Protein AF-A0A165VHU5-F1 (afdb_monomer)

Radius of gyration: 24.98 Å; Cα contacts (8 Å, |Δi|>4): 17; chains: 1; bounding box: 47×35×71 Å

pLDD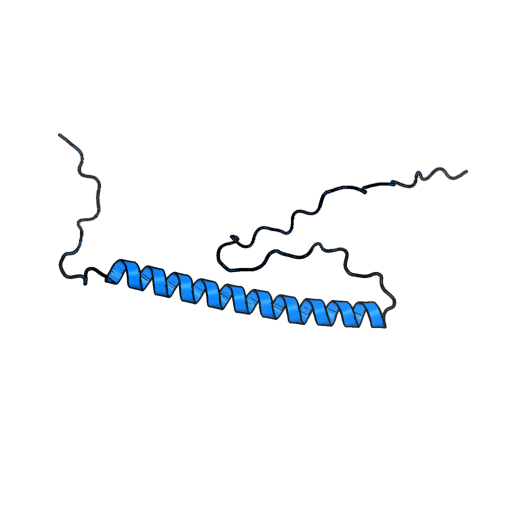T: mean 75.17, std 19.22, range [40.19, 96.62]

Solvent-accessible surface area (backbone atoms only — not comparable to full-atom values): 6174 Å² total; per-residue (Å²): 133,86,81,82,82,72,83,79,83,66,83,91,52,62,91,55,51,68,58,51,53,50,51,53,49,52,52,54,50,39,54,52,50,51,54,49,54,51,54,48,50,56,50,51,53,50,51,52,52,54,27,60,78,66,73,45,76,78,82,93,67,82,85,77,74,57,71,87,76,65,71,54,71,67,83,84,71,78,90,80,71,96,70,78,90,80,80,89,82,81,135

Foldseek 3Di:
DDPPPDDDDDPPDDPCPVVVVVVVVLVVLQVVLVVVVVVVVVVLVVVQVVCVVVVHDHDPDDDDDDDSPSPRPPPDDDPPDPDDDDDDDDD

Structure (mmCIF, N/CA/C/O backbone):
data_AF-A0A165VHU5-F1
#
_entry.id   AF-A0A165VHU5-F1
#
loop_
_atom_site.group_PDB
_atom_site.id
_atom_site.type_symbol
_atom_site.label_atom_id
_atom_site.label_alt_id
_atom_site.label_comp_id
_atom_site.label_asym_id
_atom_site.label_entity_id
_atom_site.label_seq_id
_atom_site.pdbx_PDB_ins_code
_atom_site.Cartn_x
_atom_site.Cartn_y
_atom_site.Cartn_z
_atom_site.occupancy
_atom_site.B_iso_or_equiv
_atom_site.auth_seq_id
_atom_site.auth_comp_id
_atom_site.auth_asym_id
_atom_site.auth_atom_id
_atom_site.pdbx_PDB_model_num
ATOM 1 N N .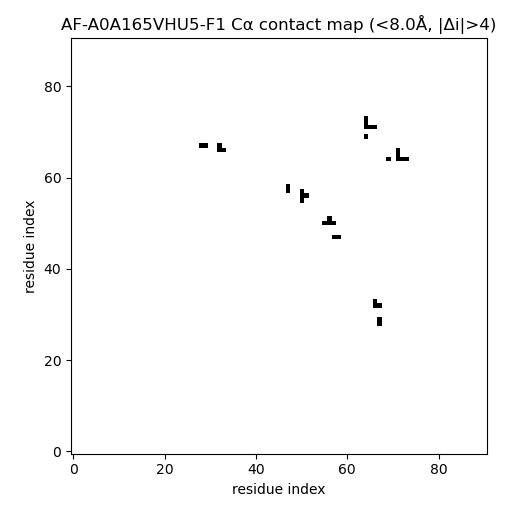 MET A 1 1 ? 19.311 30.829 -34.810 1.00 48.12 1 MET A N 1
ATOM 2 C CA . MET A 1 1 ? 19.961 29.506 -34.675 1.00 48.12 1 MET A CA 1
ATOM 3 C C . MET A 1 1 ? 19.261 28.723 -33.573 1.00 48.12 1 MET A C 1
ATOM 5 O O . MET A 1 1 ? 19.350 29.097 -32.412 1.00 48.12 1 MET A O 1
ATOM 9 N N . SER A 1 2 ? 18.458 27.724 -33.950 1.00 60.03 2 SER A N 1
ATOM 10 C CA . SER A 1 2 ? 17.549 27.023 -33.034 1.00 60.03 2 SER A CA 1
ATOM 11 C C . SER A 1 2 ? 18.324 26.156 -32.038 1.00 60.03 2 SER A C 1
ATOM 13 O O . SER A 1 2 ? 18.938 25.160 -32.418 1.00 60.03 2 SER A O 1
ATOM 15 N N . SER A 1 3 ? 18.275 26.539 -30.762 1.00 63.03 3 SER A N 1
ATOM 16 C CA . SER A 1 3 ? 18.836 25.808 -29.625 1.00 63.03 3 SER A CA 1
ATOM 17 C C . SER A 1 3 ? 18.228 24.401 -29.544 1.00 63.03 3 SER A C 1
ATOM 19 O O . SER A 1 3 ? 17.107 24.218 -29.072 1.00 63.03 3 SER A O 1
ATOM 21 N N . LYS A 1 4 ? 18.950 23.380 -30.022 1.00 58.44 4 LYS A N 1
ATOM 22 C CA . LYS A 1 4 ? 18.582 21.970 -29.822 1.00 58.44 4 LYS A CA 1
ATOM 23 C C . LYS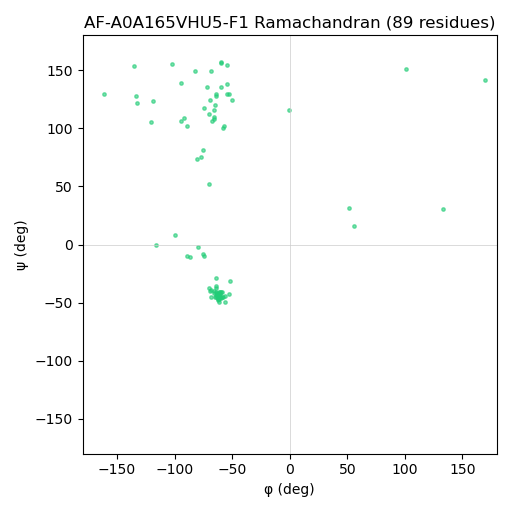 A 1 4 ? 18.912 21.574 -28.383 1.00 58.44 4 LYS A C 1
ATOM 25 O O . LYS A 1 4 ? 19.952 20.991 -28.098 1.00 58.44 4 LYS A O 1
ATOM 30 N N . ARG A 1 5 ? 18.013 21.918 -27.460 1.00 67.62 5 ARG A N 1
ATOM 31 C CA . ARG A 1 5 ? 17.992 21.358 -26.105 1.00 67.62 5 ARG A CA 1
ATOM 32 C C . ARG A 1 5 ? 17.457 19.925 -26.180 1.00 67.62 5 ARG A C 1
ATOM 34 O O . ARG A 1 5 ? 16.316 19.716 -26.577 1.00 67.62 5 ARG A O 1
ATOM 41 N N . GLY A 1 6 ? 18.273 18.939 -25.809 1.00 74.88 6 GLY A N 1
ATOM 42 C CA . GLY A 1 6 ? 17.846 17.544 -25.674 1.00 74.88 6 GLY A CA 1
ATOM 43 C C . GLY A 1 6 ? 19.012 16.569 -25.494 1.00 74.88 6 GLY A C 1
ATOM 44 O O . GLY A 1 6 ? 20.055 16.715 -26.125 1.00 74.88 6 GLY A O 1
ATOM 45 N N . ARG A 1 7 ? 18.833 15.548 -24.643 1.00 77.06 7 ARG A N 1
ATOM 46 C CA . ARG A 1 7 ? 19.752 14.398 -24.575 1.00 77.06 7 ARG A CA 1
ATOM 47 C C . ARG A 1 7 ? 19.598 13.585 -25.865 1.00 77.06 7 ARG A C 1
ATOM 49 O O . ARG A 1 7 ? 18.486 13.163 -26.179 1.00 77.06 7 ARG A O 1
ATOM 56 N N . LYS A 1 8 ? 20.695 13.352 -26.597 1.00 73.31 8 LYS A N 1
ATOM 57 C CA . LYS A 1 8 ? 20.712 12.474 -27.783 1.00 73.31 8 LYS A CA 1
ATOM 58 C C . LYS A 1 8 ? 20.161 11.095 -27.387 1.00 73.31 8 LYS A C 1
ATOM 60 O O . LYS A 1 8 ? 20.592 10.539 -26.372 1.00 73.31 8 LYS A O 1
ATOM 65 N N . ARG A 1 9 ? 19.189 10.563 -28.143 1.00 69.62 9 ARG A N 1
ATOM 66 C CA . ARG A 1 9 ? 18.761 9.165 -27.973 1.00 69.62 9 ARG A CA 1
ATOM 67 C C . ARG A 1 9 ? 19.975 8.272 -28.233 1.00 69.62 9 ARG A C 1
ATOM 69 O O . ARG A 1 9 ? 20.766 8.556 -29.124 1.00 69.62 9 ARG A O 1
ATOM 76 N N . ASN A 1 10 ? 20.167 7.276 -27.375 1.00 70.69 10 ASN A N 1
ATOM 77 C CA . ASN A 1 10 ? 21.252 6.317 -27.515 1.00 70.69 10 ASN A CA 1
ATOM 78 C C . ASN A 1 10 ? 20.722 5.124 -28.315 1.00 70.69 10 ASN A C 1
ATOM 80 O O . ASN A 1 10 ? 19.905 4.366 -27.790 1.00 70.69 10 ASN A O 1
ATOM 84 N N . ASP A 1 11 ? 21.180 4.997 -29.558 1.00 78.69 11 ASP A N 1
ATOM 85 C CA . ASP A 1 11 ? 20.718 3.984 -30.515 1.00 78.69 11 ASP A CA 1
ATOM 86 C C . ASP A 1 11 ? 21.252 2.575 -30.201 1.00 78.69 11 ASP A C 1
ATOM 88 O O . ASP A 1 11 ? 20.739 1.589 -30.716 1.00 78.69 11 ASP A O 1
ATOM 92 N N . ASN A 1 12 ? 22.206 2.454 -29.269 1.00 80.19 12 ASN A N 1
ATOM 93 C CA . ASN A 1 12 ? 22.714 1.162 -28.791 1.00 80.19 12 ASN A CA 1
ATOM 94 C C . ASN A 1 12 ? 21.786 0.505 -27.754 1.00 80.19 12 ASN A C 1
ATOM 96 O O . ASN A 1 12 ? 22.089 -0.566 -27.228 1.00 80.19 12 ASN A O 1
ATOM 100 N N . LEU A 1 13 ? 20.691 1.171 -27.373 1.00 76.12 13 LEU A N 1
ATOM 101 C CA . LEU A 1 13 ? 19.752 0.652 -26.387 1.00 76.12 13 LEU A CA 1
ATOM 102 C C . LEU A 1 13 ? 18.593 -0.073 -27.074 1.00 76.12 13 LEU A C 1
ATOM 104 O O . LEU A 1 13 ? 18.036 0.456 -28.034 1.00 76.12 13 LEU A O 1
ATOM 108 N N . PRO A 1 14 ? 18.142 -1.217 -26.530 1.00 82.56 14 PRO A N 1
ATOM 109 C CA . PRO A 1 14 ? 16.945 -1.879 -27.022 1.00 82.56 14 PRO A CA 1
ATOM 110 C C . PRO A 1 14 ? 15.749 -0.910 -27.027 1.00 82.56 14 PRO A C 1
ATOM 112 O O . PRO A 1 14 ? 15.552 -0.209 -26.024 1.00 82.56 14 PRO A O 1
ATOM 115 N N . PRO A 1 15 ? 14.902 -0.904 -28.076 1.00 78.56 15 PRO A N 1
ATOM 116 C CA . PRO A 1 15 ? 13.739 -0.014 -28.178 1.00 78.56 15 PRO A CA 1
ATOM 117 C C . PRO A 1 15 ? 12.821 -0.045 -26.944 1.00 78.56 15 PRO A C 1
ATOM 119 O O . PRO A 1 15 ? 12.232 0.967 -26.562 1.00 78.56 15 PRO A O 1
ATOM 122 N N . ASN A 1 16 ? 12.747 -1.199 -26.273 1.00 88.38 16 ASN A N 1
ATOM 123 C CA . ASN A 1 16 ? 11.899 -1.422 -25.103 1.00 88.38 16 ASN A CA 1
ATOM 124 C C . ASN A 1 16 ? 12.556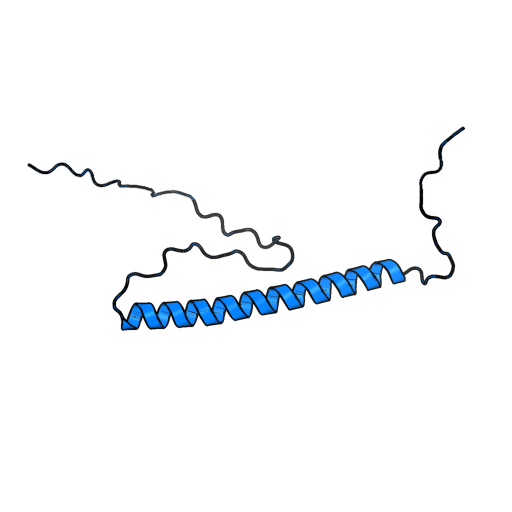 -1.086 -23.759 1.00 88.38 16 ASN A C 1
ATOM 126 O O . ASN A 1 16 ? 11.840 -0.966 -22.765 1.00 88.38 16 ASN A O 1
ATOM 130 N N . ARG A 1 17 ? 13.871 -0.819 -23.711 1.00 88.62 17 ARG A N 1
ATOM 131 C CA . ARG A 1 17 ? 14.610 -0.612 -22.451 1.00 88.62 17 ARG A CA 1
ATOM 132 C C . ARG A 1 17 ? 13.955 0.439 -21.556 1.00 88.62 17 ARG A C 1
ATOM 134 O O . ARG A 1 17 ? 13.831 0.246 -20.351 1.00 88.62 17 ARG A O 1
ATOM 141 N N . ALA A 1 18 ? 13.503 1.550 -22.139 1.00 87.81 18 ALA A N 1
ATOM 142 C CA . ALA A 1 18 ? 12.831 2.610 -21.389 1.00 87.81 18 ALA A CA 1
ATOM 143 C C . ALA A 1 18 ? 11.498 2.144 -20.774 1.00 87.81 18 ALA A C 1
ATOM 145 O O . ALA A 1 18 ? 11.195 2.478 -19.627 1.00 87.81 18 ALA A O 1
ATOM 146 N N . ARG A 1 19 ? 10.706 1.356 -21.512 1.00 90.44 19 ARG A N 1
ATOM 147 C CA . ARG A 1 19 ? 9.429 0.810 -21.027 1.00 90.44 19 ARG A CA 1
ATOM 148 C C . ARG A 1 19 ? 9.655 -0.229 -19.936 1.00 90.44 19 ARG A C 1
ATOM 150 O O . ARG A 1 19 ? 8.928 -0.209 -18.944 1.00 90.44 19 ARG A O 1
ATOM 157 N N . ASP A 1 20 ? 10.665 -1.077 -20.087 1.00 91.94 20 ASP A N 1
ATOM 158 C CA . ASP A 1 20 ? 10.992 -2.128 -19.120 1.00 91.94 20 ASP A CA 1
ATOM 159 C C . ASP A 1 20 ? 11.463 -1.532 -17.795 1.00 91.94 20 ASP A C 1
ATOM 161 O O . ASP A 1 20 ? 10.981 -1.925 -16.733 1.00 91.94 20 ASP A O 1
ATOM 165 N N . VAL A 1 21 ? 12.293 -0.484 -17.845 1.00 92.88 21 VAL A N 1
ATOM 166 C CA . VAL A 1 21 ? 12.685 0.287 -16.655 1.00 92.88 21 VAL A CA 1
ATOM 167 C C . VAL A 1 21 ? 11.461 0.878 -15.952 1.00 92.88 21 VAL A C 1
ATOM 169 O O . VAL A 1 21 ? 11.336 0.761 -14.732 1.00 92.88 21 VAL A O 1
ATOM 172 N N . GLN A 1 22 ? 10.522 1.470 -16.697 1.00 93.31 22 GLN A N 1
ATOM 173 C CA . GLN A 1 22 ? 9.290 2.007 -16.111 1.00 93.31 22 GLN A CA 1
ATOM 174 C C . GLN A 1 22 ? 8.384 0.915 -15.533 1.00 93.31 22 GLN A C 1
ATOM 176 O O . GLN A 1 22 ? 7.785 1.116 -14.478 1.00 93.31 22 GLN A O 1
ATOM 181 N N . ARG A 1 23 ? 8.257 -0.231 -16.211 1.00 93.12 23 ARG A N 1
ATOM 182 C CA . ARG A 1 23 ? 7.476 -1.375 -15.725 1.00 93.12 23 ARG A CA 1
ATOM 183 C C . ARG A 1 23 ? 8.072 -1.902 -14.423 1.00 93.12 23 ARG A C 1
ATOM 185 O O . ARG A 1 23 ? 7.338 -2.039 -13.451 1.00 93.12 23 ARG A O 1
ATOM 192 N N . ALA A 1 24 ? 9.386 -2.105 -14.381 1.00 94.19 24 ALA A N 1
ATOM 193 C CA . ALA A 1 24 ? 10.096 -2.539 -13.184 1.00 94.19 24 ALA A CA 1
ATOM 194 C C . ALA A 1 24 ? 9.956 -1.525 -12.037 1.00 94.19 24 ALA A C 1
ATOM 196 O O . ALA A 1 24 ? 9.721 -1.912 -10.895 1.00 94.19 24 ALA A O 1
ATOM 197 N N . PHE A 1 25 ? 10.037 -0.223 -12.328 1.00 95.12 25 PHE A N 1
ATOM 198 C CA . PHE A 1 25 ? 9.806 0.822 -11.328 1.00 95.12 25 PHE A CA 1
ATOM 199 C C . PHE A 1 25 ? 8.375 0.790 -10.776 1.00 95.12 25 PHE A C 1
ATOM 201 O O . PHE A 1 25 ? 8.189 0.812 -9.561 1.00 95.12 25 PHE A O 1
ATOM 208 N N . ARG A 1 26 ? 7.366 0.689 -11.652 1.00 94.19 26 ARG A N 1
ATOM 209 C CA . ARG A 1 26 ? 5.959 0.568 -11.242 1.00 94.19 26 ARG A CA 1
ATOM 210 C C . ARG A 1 26 ? 5.719 -0.685 -10.402 1.00 94.19 26 ARG A C 1
ATOM 212 O O . ARG A 1 26 ? 5.057 -0.580 -9.378 1.00 94.19 26 ARG A O 1
ATOM 219 N N . ALA A 1 27 ? 6.293 -1.824 -10.786 1.00 92.38 27 ALA A N 1
ATOM 220 C CA . ALA A 1 27 ? 6.191 -3.070 -10.030 1.00 92.38 27 ALA A CA 1
ATOM 221 C C . ALA A 1 27 ? 6.798 -2.936 -8.624 1.00 92.38 27 ALA A C 1
ATOM 223 O O . ALA A 1 27 ? 6.146 -3.277 -7.643 1.00 92.38 27 ALA A O 1
ATOM 224 N N . ARG A 1 28 ? 8.000 -2.351 -8.504 1.00 95.62 28 ARG A N 1
ATOM 225 C CA . ARG A 1 28 ? 8.624 -2.088 -7.195 1.00 95.62 28 ARG A CA 1
ATOM 226 C C . ARG A 1 28 ? 7.796 -1.137 -6.333 1.00 95.62 28 ARG A C 1
ATOM 228 O O . ARG A 1 28 ? 7.632 -1.382 -5.144 1.00 95.62 28 ARG A O 1
ATOM 235 N N . ARG A 1 29 ? 7.254 -0.068 -6.926 1.00 93.94 29 ARG A N 1
ATOM 236 C CA . ARG A 1 29 ? 6.382 0.875 -6.212 1.00 93.94 29 ARG A CA 1
ATOM 237 C C . ARG A 1 29 ? 5.101 0.195 -5.728 1.00 93.94 29 ARG A C 1
ATOM 239 O O . ARG A 1 29 ? 4.710 0.419 -4.592 1.00 93.94 29 ARG A O 1
ATOM 246 N N . ALA A 1 30 ? 4.476 -0.631 -6.565 1.00 91.12 30 ALA A N 1
ATOM 247 C CA . ALA A 1 30 ? 3.285 -1.384 -6.187 1.00 91.12 30 ALA A CA 1
ATOM 248 C C . ALA A 1 30 ? 3.572 -2.341 -5.022 1.00 91.12 30 ALA A C 1
ATOM 250 O O . ALA A 1 3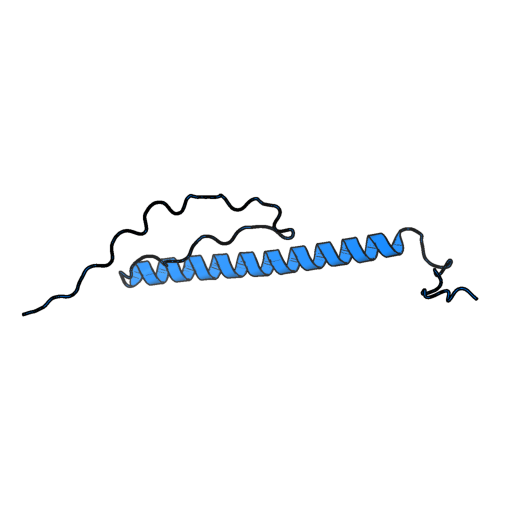0 ? 2.845 -2.309 -4.038 1.00 91.12 30 ALA A O 1
ATOM 251 N N . ALA A 1 31 ? 4.670 -3.101 -5.082 1.00 91.69 31 ALA A N 1
ATOM 252 C CA . ALA A 1 31 ? 5.075 -3.994 -3.997 1.00 91.69 31 ALA A CA 1
ATOM 253 C C . ALA A 1 31 ? 5.347 -3.239 -2.683 1.00 91.69 31 ALA A C 1
ATOM 255 O O . ALA A 1 31 ? 4.941 -3.683 -1.613 1.00 91.69 31 ALA A O 1
ATOM 256 N N . HIS A 1 32 ? 5.997 -2.072 -2.752 1.00 94.25 32 HIS A N 1
ATOM 257 C CA . HIS A 1 32 ? 6.232 -1.243 -1.570 1.00 94.25 32 HIS A CA 1
ATOM 258 C C . HIS A 1 32 ? 4.926 -0.724 -0.954 1.00 94.25 32 HIS A C 1
ATOM 260 O O . HIS A 1 32 ? 4.754 -0.806 0.258 1.00 94.25 32 HIS A O 1
ATOM 266 N N . LEU A 1 33 ? 3.997 -0.232 -1.780 1.00 91.94 33 LEU A N 1
ATOM 267 C CA . LEU A 1 33 ? 2.690 0.230 -1.308 1.00 91.94 33 LEU A CA 1
ATOM 268 C C . LEU A 1 33 ? 1.883 -0.912 -0.684 1.00 91.94 33 LEU A C 1
ATOM 270 O O . LEU A 1 33 ? 1.363 -0.733 0.407 1.00 91.94 33 LEU A O 1
ATOM 274 N N . GLN A 1 34 ? 1.873 -2.096 -1.299 1.00 90.38 34 GLN A N 1
ATOM 275 C CA . GLN A 1 34 ? 1.231 -3.284 -0.727 1.00 90.38 34 GLN A CA 1
ATOM 276 C C . GLN A 1 34 ? 1.824 -3.669 0.633 1.00 90.38 34 GLN A C 1
ATOM 278 O O . GLN A 1 34 ? 1.089 -4.007 1.555 1.00 90.38 34 GLN A O 1
ATOM 283 N N . ALA A 1 35 ? 3.149 -3.595 0.786 1.00 92.56 35 ALA A N 1
ATOM 284 C CA . ALA A 1 35 ? 3.795 -3.857 2.070 1.00 92.56 35 ALA A CA 1
ATOM 285 C C . ALA A 1 35 ? 3.387 -2.832 3.143 1.00 92.56 35 ALA A C 1
ATOM 287 O O . ALA A 1 35 ? 3.197 -3.200 4.302 1.00 92.56 35 ALA A O 1
ATOM 288 N N . MET A 1 36 ? 3.228 -1.557 2.768 1.00 92.25 36 MET A N 1
ATOM 289 C CA . MET A 1 36 ? 2.721 -0.529 3.681 1.00 92.25 36 MET A CA 1
ATOM 290 C C . MET A 1 36 ? 1.249 -0.750 4.041 1.00 92.25 36 MET A C 1
ATOM 292 O O . MET A 1 36 ? 0.914 -0.677 5.218 1.00 92.25 36 MET A O 1
ATOM 296 N N . GLU A 1 37 ? 0.394 -1.045 3.059 1.00 90.19 37 GLU A N 1
ATOM 297 C CA . GLU A 1 37 ? -1.030 -1.344 3.264 1.00 90.19 37 GLU A CA 1
ATOM 298 C C . GLU A 1 37 ? -1.211 -2.536 4.216 1.00 90.19 37 GLU A C 1
ATOM 300 O O . GLU A 1 37 ? -1.964 -2.432 5.178 1.00 90.19 37 GLU A O 1
ATOM 305 N N . LYS A 1 38 ? -0.445 -3.618 4.026 1.00 92.38 38 LYS A N 1
ATOM 306 C CA . LYS A 1 38 ? -0.465 -4.785 4.919 1.00 92.38 38 LYS A CA 1
ATOM 307 C C . LYS A 1 38 ? -0.070 -4.430 6.355 1.00 92.38 38 LYS A C 1
ATOM 309 O O . LYS A 1 38 ? -0.725 -4.845 7.302 1.00 92.38 38 LYS A O 1
ATOM 314 N N . ARG A 1 39 ? 0.999 -3.647 6.530 1.00 95.00 39 ARG A N 1
ATOM 315 C CA . ARG A 1 39 ? 1.438 -3.229 7.869 1.00 95.00 39 ARG A CA 1
ATOM 316 C C . ARG A 1 39 ? 0.396 -2.343 8.556 1.00 95.00 39 ARG A C 1
ATOM 318 O O . ARG A 1 39 ? 0.255 -2.408 9.772 1.00 95.00 39 ARG A O 1
ATOM 325 N N . LEU A 1 40 ? -0.299 -1.493 7.800 1.00 91.06 40 LEU A N 1
ATOM 326 C CA . LEU A 1 40 ? -1.395 -0.690 8.337 1.00 91.06 40 LEU A CA 1
ATOM 327 C C . LEU A 1 40 ? -2.552 -1.576 8.796 1.00 91.06 40 LEU A C 1
ATOM 329 O O . LEU A 1 40 ? -3.022 -1.380 9.907 1.00 91.06 40 LEU A O 1
ATOM 333 N N . GLU A 1 41 ? -2.948 -2.567 7.996 1.00 89.94 41 GLU A N 1
ATOM 334 C CA . GLU A 1 41 ? -3.994 -3.535 8.352 1.00 89.94 41 GLU A CA 1
ATOM 335 C C . GLU A 1 41 ? -3.667 -4.267 9.665 1.00 89.94 41 GLU A C 1
ATOM 337 O O . GLU A 1 41 ? -4.475 -4.252 10.590 1.00 89.94 41 GLU A O 1
ATOM 342 N N . GLU A 1 42 ? -2.448 -4.799 9.804 1.00 94.69 42 GLU A N 1
ATOM 343 C CA . GLU A 1 42 ? -1.988 -5.459 11.037 1.00 94.69 42 GLU A CA 1
ATOM 344 C C . GLU A 1 42 ? -2.092 -4.533 12.266 1.00 94.69 42 GLU A C 1
ATOM 346 O O . GLU A 1 42 ? -2.592 -4.928 13.322 1.00 94.69 42 GLU A O 1
ATOM 351 N N . VAL A 1 43 ? -1.665 -3.274 12.121 1.00 94.12 43 VAL A N 1
ATOM 352 C CA . VAL A 1 43 ? -1.711 -2.273 13.199 1.00 94.12 43 VAL A CA 1
ATOM 353 C C . VAL A 1 43 ? -3.145 -1.835 13.513 1.00 94.12 43 VAL A C 1
ATOM 355 O O . VAL A 1 43 ? -3.472 -1.588 14.674 1.00 94.12 43 VAL A O 1
ATOM 358 N N . GLU A 1 44 ? -4.013 -1.711 12.512 1.00 91.06 44 GLU A N 1
ATOM 359 C CA . GLU A 1 44 ? -5.421 -1.343 12.692 1.00 91.06 44 GLU A CA 1
ATOM 360 C C . GLU A 1 44 ? -6.207 -2.454 13.397 1.00 91.06 44 GLU A C 1
ATOM 362 O O . GLU A 1 44 ? -7.015 -2.167 14.290 1.00 91.06 44 GLU A O 1
ATOM 367 N N . GLU A 1 45 ? -5.931 -3.717 13.066 1.00 92.38 45 GLU A N 1
ATOM 368 C CA . GLU A 1 45 ? -6.475 -4.871 13.780 1.00 92.38 45 GLU A CA 1
ATOM 369 C C . GLU A 1 45 ? -6.036 -4.888 15.245 1.00 92.38 45 GLU A C 1
ATOM 371 O O . GLU A 1 45 ? -6.874 -5.019 16.142 1.00 92.38 45 GLU A O 1
ATOM 376 N N . GLU A 1 46 ? -4.737 -4.722 15.508 1.00 94.94 46 GLU A N 1
ATOM 377 C CA . GLU A 1 46 ? -4.207 -4.669 16.870 1.00 94.94 46 GLU A CA 1
ATOM 378 C C . GLU A 1 46 ? -4.831 -3.512 17.661 1.00 94.94 46 GLU A C 1
ATOM 380 O O . GLU A 1 46 ? -5.317 -3.707 18.777 1.00 94.94 46 GLU A O 1
ATOM 385 N N . ASN A 1 47 ? -4.909 -2.318 17.066 1.00 92.62 47 ASN A N 1
ATOM 386 C CA . ASN A 1 47 ? -5.521 -1.158 17.708 1.00 92.62 47 ASN A CA 1
ATOM 387 C C . ASN A 1 47 ? -6.988 -1.413 18.072 1.00 92.62 47 ASN A C 1
ATOM 389 O O . ASN A 1 47 ? -7.431 -1.045 19.160 1.00 92.62 47 ASN A O 1
ATOM 393 N N . SER A 1 48 ? -7.729 -2.068 17.179 1.00 91.50 48 SER A N 1
ATOM 394 C CA . SER A 1 48 ? -9.134 -2.417 17.395 1.00 91.50 48 SER A CA 1
ATOM 395 C C . SER A 1 48 ? -9.293 -3.401 18.555 1.00 91.50 48 SER A C 1
ATOM 397 O O . SER A 1 48 ? -10.143 -3.193 19.422 1.00 91.50 48 SER A O 1
ATOM 399 N N . ARG A 1 49 ? -8.431 -4.425 18.628 1.00 94.19 49 ARG A N 1
ATOM 400 C CA . ARG A 1 49 ? -8.408 -5.394 19.737 1.00 94.19 49 ARG A CA 1
ATOM 401 C C . ARG A 1 49 ? -8.077 -4.717 21.068 1.00 94.19 49 ARG A C 1
ATOM 403 O O . ARG A 1 49 ? -8.778 -4.941 22.051 1.00 94.19 49 ARG A O 1
ATOM 410 N N . LEU A 1 50 ? -7.063 -3.851 21.094 1.00 95.44 50 LEU A N 1
ATOM 411 C CA . LEU A 1 50 ? -6.665 -3.114 22.298 1.00 95.44 50 LEU A CA 1
ATOM 412 C C . LEU A 1 50 ? -7.766 -2.165 22.784 1.00 95.44 50 LEU A C 1
ATOM 414 O O . LEU A 1 50 ? -8.039 -2.097 23.979 1.00 95.44 50 LEU A O 1
ATOM 418 N N . ARG A 1 51 ? -8.441 -1.458 21.870 1.00 94.88 51 ARG A N 1
ATOM 419 C CA . ARG A 1 51 ? -9.575 -0.591 22.223 1.00 94.88 51 ARG A CA 1
ATOM 420 C C . ARG A 1 51 ? -10.736 -1.380 22.812 1.00 94.88 51 ARG A C 1
ATOM 422 O O . ARG A 1 51 ? -11.288 -0.944 23.816 1.00 94.88 51 ARG A O 1
ATOM 429 N N . ALA A 1 52 ? -11.067 -2.534 22.230 1.00 93.12 52 ALA A N 1
ATOM 430 C CA . ALA A 1 52 ? -12.110 -3.409 22.756 1.00 93.12 52 ALA A CA 1
ATOM 431 C C . ALA A 1 52 ? -11.768 -3.916 24.166 1.00 93.12 52 ALA A C 1
ATOM 433 O O . ALA A 1 52 ? -12.615 -3.859 25.051 1.00 93.12 52 ALA A O 1
ATOM 434 N N . ALA A 1 53 ? -10.518 -4.337 24.393 1.00 94.88 53 ALA A N 1
ATOM 435 C CA . ALA A 1 53 ? -10.050 -4.808 25.698 1.00 94.88 53 ALA A CA 1
ATOM 436 C C . ALA A 1 53 ? -10.067 -3.719 26.787 1.00 94.88 53 ALA A C 1
ATOM 438 O O . ALA A 1 53 ? -10.214 -4.030 27.964 1.00 94.88 53 ALA A O 1
ATOM 439 N N . LEU A 1 54 ? -9.912 -2.451 26.397 1.00 96.62 54 LEU A N 1
ATOM 440 C CA . LEU A 1 54 ? -9.909 -1.298 27.301 1.00 96.62 54 LEU A CA 1
ATOM 441 C C . LEU A 1 54 ? -11.255 -0.554 27.345 1.00 96.62 54 LEU A C 1
ATOM 443 O O . LEU A 1 54 ? -11.320 0.538 27.908 1.00 96.62 54 LEU A O 1
ATOM 447 N N . ASN A 1 55 ? -12.311 -1.096 26.727 1.00 93.88 55 ASN A N 1
ATOM 448 C CA . ASN A 1 55 ? -13.623 -0.450 26.593 1.00 93.88 55 ASN A CA 1
ATOM 449 C C . ASN A 1 55 ? -13.548 0.987 26.028 1.00 93.88 55 ASN A C 1
ATOM 451 O O . ASN A 1 55 ? -14.367 1.848 26.353 1.00 93.88 55 ASN A O 1
ATOM 455 N N . LEU A 1 56 ? -12.561 1.257 25.172 1.00 91.69 56 LEU A N 1
ATOM 456 C CA . LEU A 1 56 ? -12.394 2.547 24.513 1.00 91.69 56 LEU A CA 1
ATOM 457 C C . LEU A 1 56 ? -13.306 2.639 23.282 1.00 91.69 56 LEU A C 1
ATOM 459 O O . LEU A 1 56 ? -13.549 1.630 22.614 1.00 91.69 56 LEU A O 1
ATOM 463 N N . PRO A 1 57 ? -13.773 3.848 22.918 1.00 89.88 57 PRO A N 1
ATOM 464 C CA . PRO A 1 57 ? -14.561 4.031 21.706 1.00 89.88 57 PRO A CA 1
ATOM 465 C C . PRO A 1 57 ? -13.773 3.596 20.454 1.00 89.88 57 PRO A C 1
ATOM 467 O O . PRO A 1 57 ? -12.534 3.629 20.467 1.00 89.88 57 PRO A O 1
ATOM 470 N N . PRO A 1 58 ? -14.450 3.234 19.348 1.00 85.06 58 PRO A N 1
ATOM 471 C CA . PRO A 1 58 ? -13.797 2.906 18.081 1.00 85.06 58 PRO A CA 1
ATOM 472 C C . PRO A 1 58 ? -12.859 4.016 17.587 1.00 85.06 58 PRO A C 1
ATOM 474 O O . PRO A 1 58 ? -13.017 5.194 17.920 1.00 85.06 58 PRO A O 1
ATOM 477 N N . ALA A 1 59 ? -11.861 3.654 16.780 1.00 82.62 59 ALA A N 1
ATOM 478 C CA . ALA A 1 59 ? -10.963 4.639 16.188 1.00 82.62 59 ALA A CA 1
ATOM 479 C C . ALA A 1 59 ? -11.738 5.554 15.220 1.00 82.62 59 ALA A C 1
ATOM 481 O O . ALA A 1 59 ? -12.300 5.091 14.233 1.00 82.62 59 ALA A O 1
ATOM 482 N N . ASN A 1 60 ? -11.747 6.863 15.489 1.00 78.62 60 ASN A N 1
ATOM 483 C CA . ASN A 1 60 ? -12.384 7.858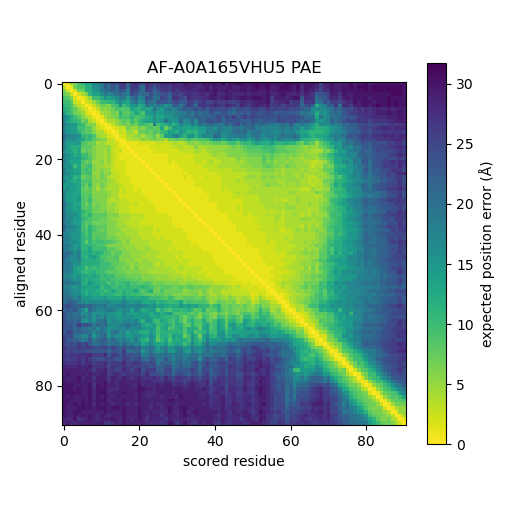 14.624 1.00 78.62 60 ASN A CA 1
ATOM 484 C C . ASN A 1 60 ? -11.461 8.198 13.444 1.00 78.62 60 ASN A C 1
ATOM 486 O O . ASN A 1 60 ? -10.778 9.224 13.447 1.00 78.62 60 ASN A O 1
ATOM 490 N N . ARG A 1 61 ? -11.346 7.275 12.486 1.00 77.25 61 ARG A N 1
ATOM 491 C CA . ARG A 1 61 ? -10.533 7.460 11.281 1.00 77.25 61 ARG A CA 1
ATOM 492 C C . ARG A 1 61 ? -11.326 7.027 10.050 1.00 77.25 61 ARG A C 1
ATOM 494 O O . ARG A 1 61 ? -11.847 5.913 10.042 1.00 77.25 61 ARG A O 1
ATOM 501 N N . PRO A 1 62 ? -11.434 7.878 9.016 1.00 74.50 62 PRO A N 1
ATOM 502 C CA . PRO A 1 62 ? -12.057 7.480 7.764 1.00 74.50 62 PRO A CA 1
ATOM 503 C C . PRO A 1 62 ? -11.187 6.435 7.043 1.00 74.50 62 PRO A C 1
ATOM 505 O O . PRO A 1 62 ? -9.959 6.477 7.164 1.00 74.50 62 PRO A O 1
ATOM 508 N N . PRO A 1 63 ? -11.795 5.518 6.271 1.00 68.38 63 PRO A N 1
ATOM 509 C CA . PRO A 1 63 ? -11.053 4.507 5.529 1.00 68.38 63 PRO A CA 1
ATOM 510 C C . PRO A 1 63 ? -10.164 5.160 4.464 1.00 68.38 63 PRO A C 1
ATOM 512 O O . PRO A 1 63 ? -10.628 5.970 3.657 1.00 68.38 63 PRO A O 1
ATOM 515 N N . LEU A 1 64 ?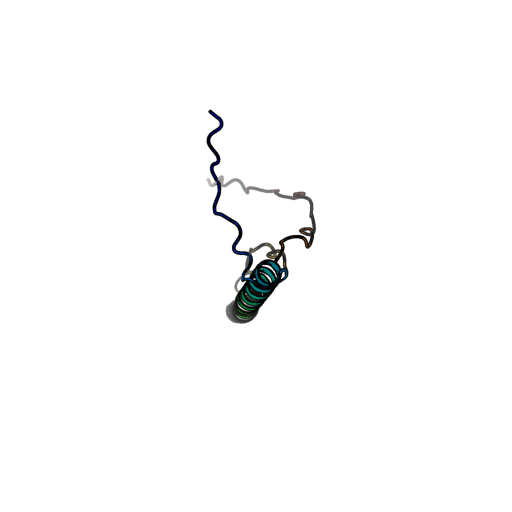 -8.883 4.785 4.442 1.00 66.88 64 LEU A N 1
ATOM 516 C CA . LEU A 1 64 ? -7.953 5.190 3.390 1.00 66.88 64 LEU A CA 1
ATOM 517 C C . LEU A 1 64 ? -8.306 4.451 2.088 1.00 66.88 64 LEU A C 1
ATOM 519 O O . LEU A 1 64 ? -8.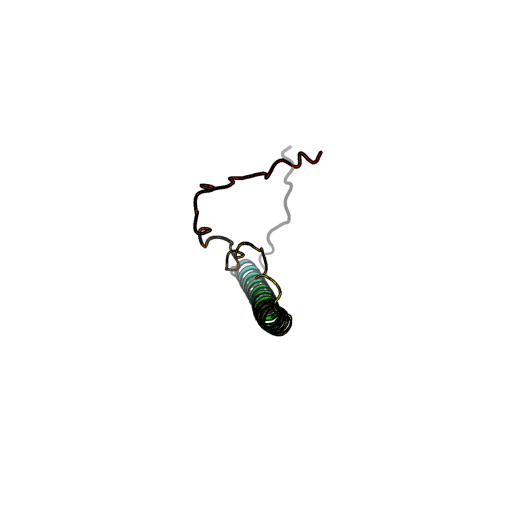611 3.257 2.089 1.00 66.88 64 LEU A O 1
ATOM 523 N N . GLY A 1 65 ? -8.310 5.175 0.965 1.00 67.06 65 GLY A N 1
ATOM 524 C CA . GLY A 1 65 ? -8.497 4.574 -0.358 1.00 67.06 65 GLY A CA 1
ATOM 525 C C . GLY A 1 65 ? -7.405 3.543 -0.667 1.00 67.06 65 GLY A C 1
ATOM 526 O O . GLY A 1 65 ? -6.321 3.595 -0.091 1.00 67.06 65 GLY A O 1
ATOM 527 N N . LYS A 1 66 ? -7.688 2.610 -1.581 1.00 67.56 66 LYS A N 1
ATOM 528 C CA . LYS A 1 66 ? -6.762 1.525 -1.936 1.00 67.56 66 LYS A CA 1
ATOM 529 C C . LYS A 1 66 ? -6.051 1.789 -3.264 1.00 67.56 66 LYS A C 1
ATOM 531 O O . LYS A 1 66 ? -6.564 2.497 -4.132 1.00 67.56 66 LYS A O 1
ATOM 536 N N . GLY A 1 67 ? -4.880 1.174 -3.418 1.00 66.31 67 GLY A N 1
ATOM 537 C CA . GLY A 1 67 ? -4.306 0.878 -4.723 1.00 66.31 67 GLY A CA 1
ATOM 538 C C . GLY A 1 67 ? -3.193 1.826 -5.204 1.00 66.31 67 GLY A C 1
ATOM 539 O O . GLY A 1 67 ? -3.172 3.026 -4.921 1.00 66.31 67 GLY A O 1
ATOM 540 N N . PRO A 1 68 ? -2.262 1.322 -6.037 1.00 62.34 68 PRO A N 1
ATOM 541 C CA . PRO A 1 68 ? -1.007 2.003 -6.370 1.00 62.34 68 PRO A CA 1
ATOM 542 C C . PRO A 1 68 ? -1.135 3.183 -7.344 1.00 62.34 68 PRO A C 1
ATOM 544 O O . PRO A 1 68 ? -0.152 3.886 -7.592 1.00 62.34 68 PRO A O 1
ATOM 547 N N . THR A 1 69 ? -2.315 3.392 -7.935 1.00 60.53 69 THR A N 1
ATOM 548 C CA . THR A 1 69 ? -2.571 4.483 -8.893 1.00 60.53 69 THR A CA 1
ATOM 549 C C . THR A 1 69 ? -3.606 5.492 -8.406 1.00 60.53 69 THR A C 1
ATOM 551 O O . THR A 1 69 ? -3.895 6.432 -9.143 1.00 60.53 69 THR A O 1
ATOM 554 N N . GLY A 1 70 ? -4.174 5.308 -7.206 1.00 56.78 70 GLY A N 1
ATOM 555 C CA . GLY A 1 70 ? -5.254 6.160 -6.694 1.00 56.78 70 GLY A CA 1
ATOM 556 C C . GLY A 1 70 ? -6.476 6.239 -7.620 1.00 56.78 70 GLY A C 1
ATOM 557 O O . GLY A 1 70 ? -7.268 7.170 -7.510 1.00 56.78 70 GLY A O 1
ATOM 558 N N . LYS A 1 71 ? -6.600 5.312 -8.585 1.00 51.28 71 LYS A N 1
ATOM 559 C CA . LYS A 1 71 ? -7.712 5.265 -9.544 1.00 51.28 71 LYS A CA 1
ATOM 560 C C . LYS A 1 71 ? -8.917 4.499 -9.025 1.00 51.28 71 LYS A C 1
ATOM 562 O O . LYS A 1 71 ? -9.977 4.587 -9.645 1.00 51.28 71 LYS A O 1
ATOM 567 N N . ASP A 1 72 ? -8.775 3.798 -7.907 1.00 52.34 72 ASP A N 1
ATOM 568 C CA . ASP A 1 72 ? -9.937 3.332 -7.175 1.00 52.34 72 ASP A CA 1
ATOM 569 C C . ASP A 1 72 ? -10.637 4.582 -6.657 1.00 52.34 72 ASP A C 1
ATOM 571 O O . ASP A 1 72 ? -10.109 5.318 -5.821 1.00 52.34 72 ASP A O 1
ATOM 575 N N . LYS A 1 73 ? -11.788 4.886 -7.267 1.00 46.25 73 LYS A N 1
ATOM 576 C CA . LYS A 1 73 ? -12.611 6.030 -6.890 1.00 46.25 73 LYS A CA 1
ATOM 577 C C . LYS A 1 73 ? -12.799 5.947 -5.372 1.00 46.25 73 LYS A C 1
ATOM 579 O O . LYS A 1 73 ? -13.280 4.906 -4.910 1.00 46.25 73 LYS A O 1
ATOM 584 N N . PRO A 1 74 ? -12.452 6.986 -4.593 1.00 52.50 74 PRO A N 1
ATOM 585 C CA . PRO A 1 74 ? -12.888 7.022 -3.209 1.00 52.50 74 PRO A CA 1
ATOM 586 C C . PRO A 1 74 ? -14.405 6.828 -3.232 1.00 52.50 74 PRO A C 1
ATOM 588 O O . PRO A 1 74 ? -15.091 7.470 -4.035 1.00 52.50 74 PRO A O 1
ATOM 591 N N . LYS A 1 75 ? -14.930 5.895 -2.426 1.00 48.66 75 LYS A N 1
ATOM 592 C CA . LYS A 1 75 ? -16.375 5.813 -2.196 1.00 48.66 75 LYS A CA 1
ATOM 593 C C . LYS A 1 75 ? -16.781 7.182 -1.663 1.00 48.66 75 LYS A C 1
ATOM 595 O O . LYS A 1 75 ? -16.484 7.514 -0.520 1.00 48.66 75 LYS A O 1
ATOM 600 N N . VAL A 1 76 ? -17.365 8.003 -2.533 1.00 50.25 76 VAL A N 1
ATOM 601 C CA . VAL A 1 76 ? -17.895 9.309 -2.168 1.00 50.25 76 VAL A CA 1
ATOM 602 C C . VAL A 1 76 ? -19.047 9.004 -1.234 1.00 50.25 76 VAL A C 1
ATOM 604 O O . VAL A 1 76 ? -20.057 8.461 -1.675 1.00 50.25 76 VAL A O 1
ATOM 607 N N . PHE A 1 77 ? -18.892 9.302 0.050 1.00 50.31 77 PHE A N 1
ATOM 608 C CA . PHE A 1 77 ? -20.059 9.434 0.896 1.00 50.31 77 PHE A CA 1
ATOM 609 C C . PHE A 1 77 ? -20.106 10.829 1.491 1.00 50.31 77 PHE A C 1
ATOM 611 O O . PHE A 1 77 ? -19.298 11.215 2.330 1.00 50.31 77 PHE A O 1
ATOM 618 N N . SER A 1 78 ? -21.041 11.573 0.899 1.00 41.69 78 SER A N 1
ATOM 619 C CA . SER A 1 78 ? -21.822 12.678 1.433 1.00 41.69 78 SER A CA 1
ATOM 620 C C . SER A 1 78 ? -21.528 13.024 2.892 1.00 41.69 78 SER A C 1
ATOM 622 O O . SER A 1 78 ? -21.825 12.256 3.805 1.00 41.69 78 SER A O 1
ATOM 624 N N . SER A 1 79 ? -21.015 14.234 3.094 1.00 43.72 79 SER A N 1
ATOM 625 C CA . SER A 1 79 ? -20.908 14.921 4.377 1.00 43.72 79 SER A CA 1
ATOM 626 C C . SER A 1 79 ? -22.282 15.356 4.913 1.00 43.72 79 SER A C 1
ATOM 628 O O . SER A 1 79 ? -22.481 16.528 5.232 1.00 43.72 79 SER A O 1
ATOM 630 N N . VAL A 1 80 ? -23.257 14.451 4.990 1.00 45.00 80 VAL A N 1
ATOM 631 C CA . VAL A 1 80 ? -24.517 14.724 5.691 1.00 45.00 80 VAL A CA 1
ATOM 632 C C . VAL A 1 80 ? -24.382 14.195 7.110 1.00 45.00 80 VAL A C 1
ATOM 634 O O . VAL A 1 80 ? -24.403 12.989 7.334 1.00 45.00 80 VAL A O 1
ATOM 637 N N . GLY A 1 81 ? -24.231 15.123 8.058 1.00 43.25 81 GLY A N 1
ATOM 638 C CA . GLY A 1 81 ? -24.404 14.833 9.481 1.00 43.25 81 GLY A CA 1
ATOM 639 C C . GLY A 1 81 ? -23.326 15.354 10.427 1.00 43.25 81 GLY A C 1
ATOM 640 O O . GLY A 1 81 ? -23.104 14.739 11.462 1.00 43.25 81 GLY A O 1
ATOM 641 N N . ALA A 1 82 ? -22.663 16.477 10.133 1.00 46.16 82 ALA A N 1
ATOM 642 C CA . ALA A 1 82 ? -22.001 17.254 11.184 1.00 46.16 82 ALA A CA 1
ATOM 643 C C . ALA A 1 82 ? -23.061 18.064 11.962 1.00 46.16 82 ALA A C 1
ATOM 645 O O . ALA A 1 82 ? -23.224 19.263 11.769 1.00 46.16 82 ALA A O 1
ATOM 646 N N . SER A 1 83 ? -23.816 17.378 12.816 1.00 44.94 83 SER A N 1
ATOM 647 C CA . SER A 1 83 ? -24.653 17.941 13.883 1.00 44.94 83 SER A CA 1
ATOM 648 C C . SER A 1 83 ? -24.326 17.111 15.125 1.00 44.94 83 SER A C 1
ATOM 650 O O . SER A 1 83 ? -24.427 15.894 15.061 1.00 44.94 83 SER A O 1
ATOM 652 N N . SER A 1 84 ? -23.863 17.632 16.253 1.00 41.69 84 SER A N 1
ATOM 653 C CA . SER A 1 84 ? -24.199 18.891 16.909 1.00 41.69 84 SER A CA 1
ATOM 654 C C . SER A 1 84 ? -23.092 19.249 17.907 1.00 41.69 84 SER A C 1
ATOM 656 O O . SER A 1 84 ? -22.741 18.434 18.761 1.00 41.69 84 SER A O 1
ATOM 658 N N . SER A 1 85 ? -22.572 20.474 17.839 1.00 41.94 85 SER A N 1
ATOM 659 C CA . SER A 1 85 ? -21.794 21.080 18.919 1.00 41.94 85 SER A CA 1
ATOM 660 C C . SER A 1 85 ? -22.713 21.324 20.118 1.00 41.94 85 SER A C 1
ATOM 662 O O . SER A 1 85 ? -23.561 22.216 20.086 1.00 41.94 85 SER A O 1
ATOM 664 N N . THR A 1 86 ? -22.573 20.512 21.162 1.00 41.00 86 THR A N 1
ATOM 665 C CA . THR A 1 86 ? -23.218 20.717 22.461 1.00 41.00 86 THR A CA 1
ATOM 666 C C . THR A 1 86 ? -22.664 21.985 23.107 1.00 41.00 86 THR A C 1
ATOM 668 O O . THR A 1 86 ? -21.471 22.062 23.404 1.00 41.00 86 THR A O 1
ATOM 671 N N . GLY A 1 87 ? -23.533 22.981 23.292 1.00 40.34 87 GLY A N 1
ATOM 672 C CA . GLY A 1 87 ? -23.243 24.184 24.060 1.00 40.34 87 GLY A CA 1
ATOM 673 C C . GLY A 1 87 ? -22.991 23.847 25.528 1.00 40.34 87 GLY A C 1
ATOM 674 O O . GLY A 1 87 ? -23.794 23.170 26.165 1.00 40.34 87 GLY A O 1
ATOM 675 N N . LEU A 1 88 ? -21.866 24.328 26.049 1.00 40.19 88 LEU A N 1
ATOM 676 C CA . LEU A 1 88 ? -21.585 24.394 27.477 1.00 40.19 88 LEU A CA 1
ATOM 677 C C . LEU A 1 88 ? -22.114 25.733 28.000 1.00 40.19 88 LEU A C 1
ATOM 679 O O . LEU A 1 88 ? -21.489 26.772 27.799 1.00 40.19 88 LEU A O 1
ATOM 683 N N . ALA A 1 89 ? -23.267 25.690 28.660 1.00 46.91 89 ALA A N 1
ATOM 684 C CA . ALA A 1 89 ? -23.690 26.688 29.631 1.00 46.91 89 ALA A CA 1
ATOM 685 C C . ALA A 1 89 ? -23.852 25.954 30.966 1.00 46.91 89 ALA A C 1
ATOM 687 O O . ALA A 1 89 ? -24.581 24.966 31.037 1.00 46.91 89 ALA A O 1
ATOM 688 N N . SER A 1 90 ? -23.138 26.418 31.987 1.00 46.34 90 SER A N 1
ATOM 689 C CA . SER A 1 90 ?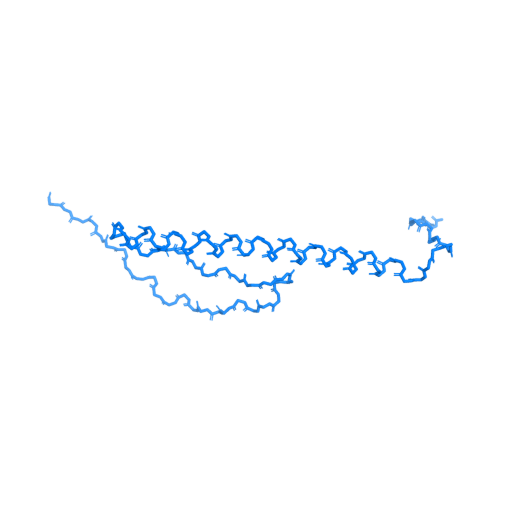 -23.210 25.922 33.362 1.00 46.34 90 SER A CA 1
ATOM 690 C C . SER A 1 90 ? -23.247 27.117 34.328 1.00 46.34 90 SER A C 1
ATOM 692 O O . SER A 1 90 ? -22.808 28.199 33.928 1.00 46.34 90 SER A O 1
ATOM 694 N N . PRO A 1 91 ? -23.834 26.918 35.524 1.00 62.47 91 PRO A N 1
ATOM 695 C CA . PRO A 1 91 ? -24.657 27.895 36.249 1.00 62.47 91 PRO A CA 1
ATOM 696 C C . PRO A 1 91 ? -23.898 28.968 37.031 1.00 62.47 91 PRO A C 1
ATOM 698 O O . PRO A 1 91 ? -22.728 28.728 37.405 1.00 62.47 91 PRO A O 1
#

Sequence (91 aa):
MSSKRGRKRNDNLPPNRARDVQRAFRARRAAHLQAMEKRLEEVEEENSRLRAALNLPPANRPPLGKGPTGKDKPKVFSSVGASSSTGLASP

Mean predicted aligned error: 14.42 Å

Secondary structure (DSSP, 8-state):
-----SPPP-TTS-TTHHHHHHHHHHHHHHHHHHHHHHHHHHHHHHHHHHHHHTTPPPP--PPPPPSTTS-S-------------------

Organism: NCBI:txid1314782